Protein AF-A0A7Y4TCR0-F1 (afdb_monomer_lite)

Radius of gyration: 22.83 Å; chains: 1; bounding box: 67×38×30 Å

Structure (mmCIF, N/CA/C/O backbone):
data_AF-A0A7Y4TCR0-F1
#
_entry.id   AF-A0A7Y4TCR0-F1
#
loop_
_atom_site.group_PDB
_atom_site.id
_atom_site.type_symbol
_atom_site.label_atom_id
_atom_site.label_alt_id
_atom_site.label_comp_id
_atom_site.label_asym_id
_atom_site.label_entity_id
_atom_site.label_seq_id
_atom_site.pdbx_PDB_ins_code
_atom_site.Cartn_x
_atom_site.Cartn_y
_atom_site.Cartn_z
_atom_site.occupancy
_atom_site.B_iso_or_equiv
_atom_site.auth_seq_id
_atom_site.auth_comp_id
_atom_site.auth_asym_id
_atom_site.auth_atom_id
_atom_site.pdbx_PDB_model_num
ATOM 1 N N . MET A 1 1 ? 22.714 2.518 -13.873 1.00 42.78 1 MET A N 1
ATOM 2 C CA . MET A 1 1 ? 21.394 1.854 -13.863 1.00 42.78 1 MET A CA 1
ATOM 3 C C . MET A 1 1 ? 20.408 2.840 -13.256 1.00 42.78 1 MET A C 1
ATOM 5 O O . MET A 1 1 ? 20.646 3.273 -12.136 1.00 42.78 1 MET A O 1
ATOM 9 N N . ALA A 1 2 ? 19.428 3.323 -14.024 1.00 48.47 2 ALA A N 1
ATOM 10 C CA . ALA A 1 2 ? 18.463 4.309 -13.535 1.00 48.47 2 ALA A CA 1
ATOM 11 C C . ALA A 1 2 ? 17.568 3.670 -12.460 1.00 48.47 2 ALA A C 1
ATOM 13 O O . ALA A 1 2 ? 17.154 2.524 -12.621 1.00 48.47 2 ALA A O 1
ATOM 14 N N . ALA A 1 3 ? 17.301 4.396 -11.373 1.00 54.19 3 ALA A N 1
ATOM 15 C CA . ALA A 1 3 ? 16.292 4.012 -10.388 1.00 54.19 3 ALA A CA 1
ATOM 16 C C . ALA A 1 3 ? 14.966 3.720 -11.115 1.00 54.19 3 ALA A C 1
ATOM 18 O O . ALA A 1 3 ? 14.590 4.547 -11.954 1.00 54.19 3 ALA A O 1
ATOM 19 N N . PRO A 1 4 ? 14.252 2.606 -10.855 1.00 59.25 4 PRO A N 1
ATOM 20 C CA . PRO A 1 4 ? 12.901 2.443 -11.374 1.00 59.25 4 PRO A CA 1
ATOM 21 C C . PRO A 1 4 ? 12.054 3.633 -10.915 1.00 59.25 4 PRO A C 1
ATOM 23 O O . PRO A 1 4 ? 11.763 3.808 -9.732 1.00 59.25 4 PRO A O 1
ATOM 26 N N . ALA A 1 5 ? 11.726 4.505 -11.867 1.00 69.06 5 ALA A N 1
ATOM 27 C CA . ALA A 1 5 ? 10.900 5.667 -11.612 1.00 69.06 5 ALA A CA 1
ATOM 28 C C . ALA A 1 5 ? 9.509 5.184 -11.202 1.00 69.06 5 ALA A C 1
ATOM 30 O O . ALA A 1 5 ? 8.934 4.307 -11.849 1.00 69.06 5 ALA A O 1
ATOM 31 N N . MET A 1 6 ? 8.973 5.749 -10.123 1.00 78.62 6 MET A N 1
ATOM 32 C CA . MET A 1 6 ? 7.617 5.444 -9.687 1.00 78.62 6 MET A CA 1
ATOM 33 C C . MET A 1 6 ? 6.646 5.796 -10.821 1.00 78.62 6 MET A C 1
ATOM 35 O O . MET A 1 6 ? 6.584 6.949 -11.252 1.00 78.62 6 MET A O 1
ATOM 39 N N . THR A 1 7 ? 5.922 4.805 -11.341 1.00 87.25 7 THR A N 1
ATOM 40 C CA . THR A 1 7 ? 4.971 5.013 -12.433 1.00 87.25 7 THR A CA 1
ATOM 41 C C . THR A 1 7 ? 3.588 5.312 -11.869 1.00 87.25 7 THR A C 1
ATOM 43 O O . THR A 1 7 ? 3.239 4.943 -10.748 1.00 87.25 7 THR A O 1
ATOM 46 N N . LYS A 1 8 ? 2.745 5.970 -12.666 1.00 87.81 8 LYS A N 1
ATOM 47 C CA . LYS A 1 8 ? 1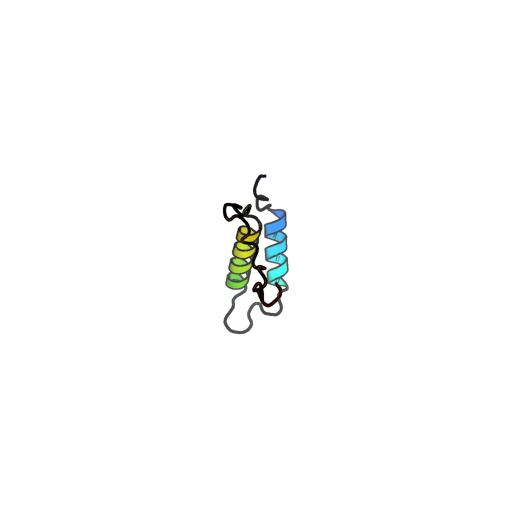.347 6.223 -12.283 1.00 87.81 8 LYS A CA 1
ATOM 48 C C . LYS A 1 8 ? 0.584 4.923 -11.992 1.00 87.81 8 LYS A C 1
ATOM 50 O O . LYS A 1 8 ? -0.318 4.908 -11.160 1.00 87.81 8 LYS A O 1
ATOM 55 N N . GLU A 1 9 ? 0.947 3.846 -12.678 1.00 89.69 9 GLU A N 1
ATOM 56 C CA . GLU A 1 9 ? 0.365 2.519 -12.489 1.00 89.69 9 GLU A CA 1
ATOM 57 C C . GLU A 1 9 ? 0.791 1.901 -11.156 1.00 89.69 9 GLU A C 1
ATOM 59 O O . GLU A 1 9 ? -0.065 1.386 -10.439 1.00 89.69 9 GLU A O 1
ATOM 64 N N . SER A 1 10 ? 2.065 2.032 -10.763 1.00 87.31 10 SER A N 1
ATOM 65 C CA . SER A 1 10 ? 2.516 1.530 -9.461 1.00 87.31 10 SER A CA 1
ATOM 66 C C . SER A 1 10 ? 1.872 2.291 -8.302 1.00 87.31 10 SER A C 1
ATOM 68 O O . SER A 1 10 ? 1.481 1.678 -7.314 1.00 87.31 10 SER A O 1
ATOM 70 N N . VAL A 1 11 ? 1.650 3.603 -8.444 1.00 89.25 11 VAL A N 1
ATOM 71 C CA . VAL A 1 11 ? 0.898 4.396 -7.453 1.00 89.25 11 VAL A CA 1
ATOM 72 C C . VAL A 1 11 ? -0.542 3.893 -7.306 1.00 89.25 11 VAL A C 1
ATOM 74 O O . VAL A 1 11 ? -1.013 3.741 -6.183 1.00 89.25 11 VAL A O 1
ATOM 77 N N . ARG A 1 12 ? -1.239 3.609 -8.416 1.00 93.00 12 ARG A N 1
ATOM 78 C CA . ARG A 1 12 ? -2.609 3.064 -8.370 1.00 93.00 12 ARG A CA 1
ATOM 79 C C . ARG A 1 12 ? -2.653 1.719 -7.651 1.00 93.00 12 ARG A C 1
ATOM 81 O O . ARG A 1 12 ? -3.438 1.571 -6.725 1.00 93.00 12 ARG A O 1
ATOM 88 N N . ALA A 1 13 ? -1.737 0.811 -7.986 1.00 90.62 13 ALA A N 1
ATOM 89 C CA . ALA A 1 13 ? -1.645 -0.491 -7.328 1.00 90.62 13 ALA A CA 1
ATOM 90 C C . ALA A 1 13 ? -1.398 -0.376 -5.811 1.00 90.62 13 ALA A C 1
ATOM 92 O O . ALA A 1 13 ? -1.946 -1.155 -5.030 1.00 90.62 13 ALA A O 1
ATOM 93 N N . LEU A 1 14 ? -0.602 0.609 -5.372 1.00 91.31 14 LEU A N 1
ATOM 94 C CA . LEU A 1 14 ? -0.400 0.877 -3.946 1.00 91.31 14 LEU A CA 1
ATOM 95 C C . LEU A 1 14 ? -1.687 1.343 -3.261 1.00 91.31 14 LEU A C 1
ATOM 97 O O . LEU A 1 14 ? -1.967 0.881 -2.158 1.00 91.31 14 LEU A O 1
ATOM 101 N N . ILE A 1 15 ? -2.463 2.221 -3.902 1.00 92.69 15 ILE A N 1
ATOM 102 C CA . ILE A 1 15 ? -3.741 2.716 -3.373 1.00 92.69 15 ILE A CA 1
ATOM 103 C C . ILE A 1 15 ? -4.751 1.569 -3.266 1.00 92.69 15 ILE A C 1
ATOM 105 O O . ILE A 1 15 ? -5.255 1.323 -2.171 1.00 92.69 15 ILE A O 1
ATOM 109 N N . ASP A 1 16 ? -4.959 0.810 -4.345 1.00 93.25 16 ASP A N 1
ATOM 110 C CA . ASP A 1 16 ? -5.878 -0.338 -4.362 1.00 93.25 16 ASP A CA 1
ATOM 111 C C . ASP A 1 16 ? -5.507 -1.365 -3.282 1.00 93.25 16 ASP A C 1
ATOM 113 O O . ASP A 1 16 ? -6.360 -1.905 -2.572 1.00 93.25 16 ASP A O 1
ATOM 117 N N . GLY A 1 17 ? -4.207 -1.607 -3.104 1.00 89.81 17 GLY A N 1
ATOM 118 C CA . GLY A 1 17 ? -3.706 -2.520 -2.088 1.00 89.81 17 GLY A CA 1
ATOM 119 C C . GLY A 1 17 ? -3.886 -2.023 -0.651 1.00 89.81 17 GLY A C 1
ATOM 120 O O . GLY A 1 17 ? -3.822 -2.850 0.254 1.00 89.81 17 GLY A O 1
ATOM 121 N N . VAL A 1 18 ? -4.034 -0.714 -0.422 1.00 91.56 18 VAL A N 1
ATOM 122 C CA . VAL A 1 18 ? -4.324 -0.129 0.902 1.00 91.56 18 VAL A CA 1
ATOM 123 C C . VAL A 1 18 ? -5.825 -0.100 1.163 1.00 91.56 18 VAL A C 1
ATOM 125 O O . VAL A 1 18 ? -6.255 -0.290 2.298 1.00 91.56 18 VAL A O 1
ATOM 128 N N . GLU A 1 19 ? -6.643 0.103 0.131 1.00 89.38 19 GLU A N 1
ATOM 129 C CA . GLU A 1 19 ? -8.099 0.059 0.274 1.00 89.38 19 GLU A CA 1
ATOM 130 C C . GLU A 1 19 ? -8.607 -1.320 0.692 1.00 89.38 19 GLU A C 1
ATOM 132 O O . GLU A 1 19 ? -9.540 -1.398 1.492 1.00 89.38 19 GLU A O 1
ATOM 137 N N . ASN A 1 20 ? -7.950 -2.376 0.206 1.00 88.25 20 ASN A N 1
ATOM 138 C CA . ASN A 1 20 ? -8.235 -3.770 0.544 1.00 88.25 20 ASN A CA 1
ATOM 139 C C . ASN A 1 20 ? -7.408 -4.300 1.730 1.00 88.25 20 ASN A C 1
ATOM 141 O O . ASN A 1 20 ? -7.435 -5.499 2.006 1.00 88.25 20 ASN A O 1
ATOM 145 N N . ASP A 1 21 ? -6.639 -3.445 2.412 1.00 84.00 21 ASP A N 1
ATOM 146 C CA . ASP A 1 21 ? -5.803 -3.877 3.528 1.00 84.00 21 ASP A CA 1
ATOM 147 C C . ASP A 1 21 ? -6.675 -4.107 4.782 1.00 84.00 21 ASP A C 1
ATOM 149 O O . ASP A 1 21 ? -7.338 -3.176 5.249 1.00 84.00 21 ASP A O 1
ATOM 153 N N . PRO A 1 22 ? -6.702 -5.332 5.344 1.00 82.56 22 PRO A N 1
ATOM 154 C CA . PRO A 1 22 ? -7.555 -5.659 6.484 1.00 82.56 22 PRO A CA 1
ATOM 155 C C . PRO A 1 22 ? -7.137 -4.933 7.767 1.00 82.56 22 PRO A C 1
ATOM 157 O O . PRO A 1 22 ? -7.931 -4.862 8.699 1.00 82.56 22 PRO A O 1
ATOM 160 N N . LEU A 1 23 ? -5.912 -4.401 7.832 1.00 79.38 23 LEU A N 1
ATOM 161 C CA . LEU A 1 23 ? -5.403 -3.624 8.961 1.00 79.38 23 LEU A CA 1
ATOM 162 C C . LEU A 1 23 ? -5.747 -2.134 8.832 1.00 79.38 23 LEU A C 1
ATOM 164 O O . LEU A 1 23 ? -5.605 -1.379 9.795 1.00 79.38 23 LEU A O 1
ATOM 168 N N . ALA A 1 24 ? -6.219 -1.689 7.666 1.00 80.62 24 ALA A N 1
ATOM 169 C CA . ALA A 1 24 ? -6.517 -0.287 7.428 1.00 80.62 24 ALA A CA 1
ATOM 170 C C . ALA A 1 24 ? -7.766 0.166 8.192 1.00 80.62 24 ALA A C 1
ATOM 172 O O . ALA A 1 24 ? -8.884 -0.263 7.912 1.00 80.62 24 ALA A O 1
ATOM 173 N N . GLY A 1 25 ? -7.581 1.096 9.133 1.00 73.06 25 GLY A N 1
ATOM 174 C CA . GLY A 1 25 ? -8.660 1.568 10.004 1.00 73.06 25 GLY A CA 1
ATOM 175 C C . GLY A 1 25 ? -8.870 0.712 11.256 1.00 73.06 25 GLY A C 1
ATOM 176 O O . GLY A 1 25 ? -9.796 0.990 12.015 1.00 73.06 25 GLY A O 1
ATOM 177 N N . LEU A 1 26 ? -8.011 -0.285 11.503 1.00 75.12 26 LEU A N 1
ATOM 178 C CA . LEU A 1 26 ? -7.937 -0.984 12.784 1.00 75.12 26 LEU A CA 1
ATOM 179 C C . LEU A 1 26 ? -6.811 -0.401 13.648 1.00 75.12 26 LEU A C 1
ATOM 181 O O . LEU A 1 26 ? -5.665 -0.263 13.222 1.00 75.12 26 LEU A O 1
ATOM 185 N N . GLY A 1 27 ? -7.141 -0.089 14.901 1.00 76.12 27 GLY A N 1
ATOM 186 C CA . GLY A 1 27 ? -6.177 0.407 15.881 1.00 76.12 27 GLY A CA 1
ATOM 187 C C . GLY A 1 27 ? -5.723 1.842 15.601 1.00 76.12 27 GLY A C 1
ATOM 188 O O . GLY A 1 27 ? -6.541 2.752 15.508 1.00 76.12 27 GLY A O 1
ATOM 189 N N . CYS A 1 28 ? -4.409 2.050 15.536 1.00 80.62 28 CYS A N 1
ATOM 190 C CA . CYS A 1 28 ? -3.777 3.369 15.451 1.00 80.62 28 CYS A CA 1
ATOM 191 C C . CYS A 1 28 ? -3.358 3.788 14.034 1.00 80.62 28 CYS A C 1
ATOM 193 O O . CYS A 1 28 ? -2.896 4.914 13.865 1.00 80.62 28 CYS A O 1
ATOM 195 N N . PHE A 1 29 ? -3.517 2.924 13.028 1.00 81.56 29 PHE A N 1
ATOM 196 C CA . PHE A 1 29 ? -3.077 3.219 11.665 1.00 81.56 29 PHE A CA 1
ATOM 197 C C . PHE A 1 29 ? -4.256 3.560 10.765 1.00 81.56 29 PHE A C 1
ATOM 199 O O . PHE A 1 29 ? -5.155 2.747 10.522 1.00 81.56 29 PHE A O 1
ATOM 206 N N . THR A 1 30 ? -4.245 4.775 10.224 1.00 88.31 30 THR A N 1
ATOM 207 C CA . THR A 1 30 ? -5.205 5.148 9.189 1.00 88.31 30 THR A CA 1
ATOM 208 C C . THR A 1 30 ? -4.750 4.608 7.834 1.00 88.31 30 THR A C 1
ATOM 210 O O . THR A 1 30 ? -3.564 4.373 7.596 1.00 88.31 30 THR A O 1
ATOM 213 N N . LYS A 1 31 ? -5.687 4.478 6.888 1.00 89.69 31 LYS A N 1
ATOM 214 C CA . LYS A 1 31 ? -5.372 4.173 5.478 1.00 89.69 31 LYS A CA 1
ATOM 215 C C . LYS A 1 31 ? -4.292 5.104 4.915 1.00 89.69 31 LYS A C 1
ATOM 217 O O . LYS A 1 31 ? -3.452 4.685 4.127 1.00 89.69 31 LYS A O 1
ATOM 222 N N . LYS A 1 32 ? -4.297 6.368 5.344 1.00 89.94 32 LYS A N 1
ATOM 223 C CA . LYS A 1 32 ? -3.311 7.359 4.919 1.00 89.94 32 LYS A CA 1
ATOM 224 C C . LYS A 1 32 ? -1.910 7.019 5.431 1.00 89.94 32 LYS A C 1
ATOM 226 O O . LYS A 1 32 ? -0.968 7.111 4.652 1.00 89.94 32 LYS A O 1
ATOM 231 N N . ASP A 1 33 ? -1.781 6.596 6.686 1.00 89.94 33 ASP A N 1
ATOM 232 C CA . ASP A 1 33 ? -0.488 6.223 7.274 1.00 89.94 33 ASP A CA 1
ATOM 233 C C . ASP A 1 33 ? 0.107 5.001 6.567 1.00 89.94 33 ASP A C 1
ATOM 235 O O . ASP A 1 33 ? 1.253 5.032 6.123 1.00 89.94 33 ASP A O 1
ATOM 239 N N . ILE A 1 34 ? -0.715 3.972 6.339 1.00 90.31 34 ILE A N 1
ATOM 240 C CA . ILE A 1 34 ? -0.299 2.749 5.633 1.00 90.31 34 ILE A CA 1
ATOM 241 C C . ILE A 1 34 ? 0.140 3.068 4.195 1.00 90.31 34 ILE A C 1
ATOM 243 O O . ILE A 1 34 ? 1.138 2.532 3.705 1.00 90.31 34 ILE A O 1
ATOM 247 N N . LEU A 1 35 ? -0.575 3.964 3.509 1.00 91.75 35 LEU A N 1
ATOM 248 C CA . LEU A 1 35 ? -0.204 4.402 2.165 1.00 91.75 35 LEU A CA 1
ATOM 249 C C . LEU A 1 35 ? 1.145 5.129 2.153 1.00 91.75 35 LEU A C 1
ATOM 251 O O . LEU A 1 35 ? 1.973 4.851 1.284 1.00 91.75 35 LEU A O 1
ATOM 255 N N . ILE A 1 36 ? 1.383 6.030 3.112 1.00 91.31 36 ILE A N 1
ATOM 256 C CA . ILE A 1 36 ? 2.659 6.746 3.239 1.00 91.31 36 ILE A CA 1
ATOM 257 C C . ILE A 1 36 ? 3.802 5.745 3.433 1.00 91.31 36 ILE A C 1
ATOM 259 O O . ILE A 1 36 ? 4.793 5.812 2.702 1.00 91.31 36 ILE A O 1
ATOM 263 N N . ASP A 1 37 ? 3.647 4.776 4.335 1.00 89.38 37 ASP A N 1
ATOM 264 C CA . ASP A 1 37 ? 4.675 3.762 4.586 1.00 89.38 37 ASP A CA 1
ATOM 265 C C . ASP A 1 37 ? 4.984 2.920 3.347 1.00 89.38 37 ASP A C 1
ATOM 267 O O . ASP A 1 37 ? 6.155 2.704 3.016 1.00 89.38 37 ASP A O 1
ATOM 271 N N . ARG A 1 38 ? 3.957 2.496 2.603 1.00 89.50 38 ARG A N 1
ATOM 272 C CA . ARG A 1 38 ? 4.153 1.725 1.368 1.00 89.50 38 ARG A CA 1
ATOM 273 C C . ARG A 1 38 ? 4.847 2.535 0.273 1.00 89.50 38 ARG A C 1
ATOM 275 O O . ARG A 1 38 ? 5.715 1.996 -0.414 1.00 89.50 38 ARG A O 1
ATOM 282 N N . ILE A 1 39 ? 4.526 3.822 0.123 1.00 90.38 39 ILE A N 1
ATOM 283 C CA . ILE A 1 39 ? 5.212 4.712 -0.829 1.00 90.38 39 ILE A CA 1
ATOM 284 C C . ILE A 1 39 ? 6.684 4.879 -0.433 1.00 90.38 39 ILE A C 1
ATOM 286 O O . ILE A 1 39 ? 7.570 4.746 -1.279 1.00 90.38 39 ILE A O 1
ATOM 290 N N . LEU A 1 40 ? 6.966 5.111 0.853 1.00 88.94 40 LEU A N 1
ATOM 291 C CA . LEU A 1 40 ? 8.333 5.240 1.362 1.00 88.94 40 LEU A CA 1
ATOM 292 C C . LEU A 1 40 ? 9.131 3.939 1.216 1.00 88.94 40 LEU A C 1
ATOM 294 O O . LEU A 1 40 ? 10.331 3.979 0.939 1.00 88.94 40 LEU A O 1
ATOM 298 N N . ALA A 1 41 ? 8.494 2.784 1.405 1.00 87.31 41 ALA A N 1
ATOM 299 C CA . ALA A 1 41 ? 9.110 1.482 1.173 1.00 87.31 41 ALA A CA 1
ATOM 300 C C . ALA A 1 41 ? 9.438 1.284 -0.315 1.00 87.31 41 ALA A C 1
ATOM 302 O O . ALA A 1 41 ? 10.575 0.957 -0.655 1.00 87.31 41 ALA A O 1
ATOM 303 N N . HIS A 1 42 ? 8.484 1.569 -1.207 1.00 85.00 42 HIS A N 1
ATOM 304 C CA . HIS A 1 42 ? 8.691 1.482 -2.653 1.00 85.00 42 HIS A CA 1
ATOM 305 C C . HIS A 1 42 ? 9.831 2.400 -3.113 1.00 85.00 42 HIS A C 1
ATOM 307 O O . HIS A 1 42 ? 10.680 1.985 -3.903 1.00 85.00 42 HIS A O 1
ATOM 313 N N . ALA A 1 43 ? 9.895 3.630 -2.596 1.00 81.81 43 ALA A N 1
ATOM 314 C CA . ALA A 1 43 ? 10.963 4.577 -2.905 1.00 81.81 43 ALA A CA 1
ATOM 315 C C . ALA A 1 43 ? 12.342 4.078 -2.441 1.00 81.81 43 ALA A C 1
ATOM 317 O O . ALA A 1 43 ? 13.307 4.192 -3.193 1.00 81.81 43 ALA A O 1
ATOM 318 N N . ARG A 1 44 ? 12.433 3.479 -1.243 1.00 79.56 44 ARG A N 1
ATOM 319 C CA . ARG A 1 44 ? 13.680 2.902 -0.709 1.00 79.56 44 ARG A CA 1
ATOM 320 C C . ARG A 1 44 ? 14.191 1.733 -1.547 1.00 79.56 44 ARG A C 1
ATOM 322 O O . ARG A 1 44 ? 15.373 1.696 -1.863 1.00 79.56 44 ARG A O 1
ATOM 329 N N . VAL A 1 45 ? 13.311 0.811 -1.936 1.00 77.50 45 VAL A N 1
ATOM 330 C CA . VAL A 1 45 ? 13.676 -0.349 -2.774 1.00 77.50 45 VAL A CA 1
ATOM 331 C C . VAL A 1 45 ? 14.041 0.079 -4.197 1.00 77.50 45 VAL A C 1
ATOM 333 O O . VAL A 1 45 ? 14.906 -0.517 -4.830 1.00 77.50 45 VAL A O 1
ATOM 336 N N . SER A 1 46 ? 13.400 1.138 -4.693 1.00 65.31 46 SER A N 1
ATOM 337 C CA . SER A 1 46 ? 13.655 1.685 -6.028 1.00 65.31 46 SER A CA 1
ATOM 338 C C . SER A 1 46 ? 14.935 2.516 -6.106 1.00 65.31 46 SER A C 1
ATOM 340 O O . SER A 1 46 ? 15.366 2.869 -7.202 1.00 65.31 46 SER A O 1
ATOM 342 N N . GLN A 1 47 ? 15.564 2.855 -4.979 1.00 61.28 47 GLN A N 1
ATOM 343 C CA . GLN A 1 47 ? 16.861 3.512 -5.025 1.00 61.28 47 GLN A CA 1
ATOM 344 C C . GLN A 1 47 ? 17.920 2.486 -5.441 1.00 61.28 47 GLN A C 1
ATOM 346 O O . GLN A 1 47 ? 18.027 1.432 -4.810 1.00 61.28 47 GLN A O 1
ATOM 351 N N . PRO A 1 48 ? 18.733 2.763 -6.477 1.00 55.44 48 PRO A N 1
ATOM 352 C CA . PRO A 1 48 ? 19.926 1.977 -6.711 1.00 55.44 48 PRO A CA 1
ATOM 353 C C . PRO A 1 48 ? 20.770 2.121 -5.450 1.00 55.44 48 PRO A C 1
ATOM 355 O O . PRO A 1 48 ? 21.206 3.222 -5.116 1.00 55.44 48 PRO A O 1
ATOM 358 N N . VAL A 1 49 ? 20.948 1.018 -4.722 1.00 58.16 49 VAL A N 1
ATOM 359 C CA . VAL A 1 49 ? 21.907 0.957 -3.623 1.00 58.16 49 VAL A CA 1
ATOM 360 C C . VAL A 1 49 ? 23.219 1.466 -4.199 1.00 58.16 49 VAL A C 1
ATOM 362 O O . VAL A 1 49 ? 23.782 0.843 -5.102 1.00 58.16 49 VAL A O 1
ATOM 365 N N . ALA A 1 50 ? 23.689 2.619 -3.725 1.00 52.84 50 ALA A N 1
ATOM 366 C CA . ALA A 1 50 ? 25.064 3.015 -3.941 1.00 52.84 50 ALA A CA 1
ATOM 367 C C . ALA A 1 50 ? 25.908 1.942 -3.245 1.00 52.84 50 ALA A C 1
ATOM 369 O O . ALA A 1 50 ? 26.099 1.971 -2.032 1.00 52.84 50 ALA A O 1
ATOM 370 N N . GLN A 1 51 ? 26.319 0.920 -3.995 1.00 52.88 51 GLN A N 1
ATOM 371 C CA . GLN A 1 51 ? 27.258 -0.098 -3.548 1.00 52.88 51 GLN A CA 1
ATOM 372 C C . GLN A 1 51 ? 28.632 0.567 -3.411 1.00 52.88 51 GLN A C 1
ATOM 374 O O . GLN A 1 51 ? 29.515 0.382 -4.238 1.00 52.88 51 GLN A O 1
ATOM 379 N N . THR A 1 52 ? 28.804 1.401 -2.390 1.00 52.75 52 THR A N 1
ATOM 380 C CA . THR A 1 52 ? 30.105 1.952 -1.982 1.00 52.75 52 THR A CA 1
ATOM 381 C C . THR A 1 52 ? 30.687 1.231 -0.774 1.00 52.75 52 THR A C 1
ATOM 383 O O . THR A 1 52 ? 31.770 1.583 -0.319 1.00 52.75 52 THR A O 1
ATOM 386 N N . ALA A 1 53 ? 30.028 0.186 -0.273 1.00 57.72 53 ALA A N 1
ATOM 387 C CA . ALA A 1 53 ? 30.626 -0.711 0.700 1.00 57.72 53 ALA A CA 1
ATOM 388 C C . ALA A 1 53 ? 31.074 -1.989 -0.011 1.00 57.72 53 ALA A C 1
ATOM 390 O O . ALA A 1 53 ? 30.247 -2.803 -0.425 1.00 57.72 53 ALA A O 1
ATOM 391 N N . THR A 1 54 ? 32.390 -2.159 -0.148 1.00 57.69 54 THR A N 1
ATOM 392 C CA . THR A 1 54 ? 33.000 -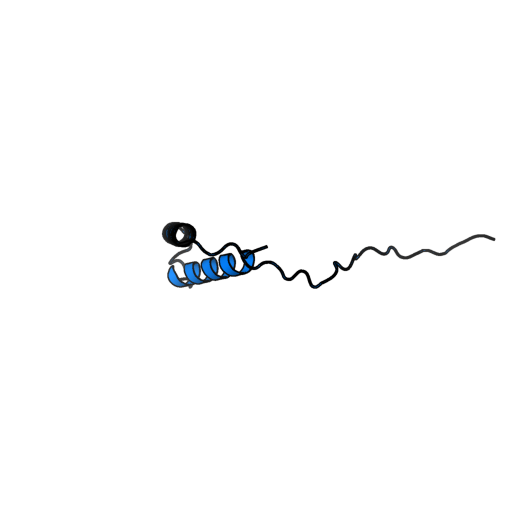3.466 -0.396 1.00 57.69 54 THR A CA 1
ATOM 393 C C . THR A 1 54 ? 32.380 -4.475 0.575 1.00 57.69 54 THR A C 1
ATOM 395 O O . THR A 1 54 ? 32.373 -4.215 1.784 1.00 57.69 54 THR A O 1
ATOM 398 N N . PRO A 1 55 ? 31.822 -5.600 0.095 1.00 59.91 55 PRO A N 1
ATOM 399 C CA . PRO A 1 55 ? 31.283 -6.616 0.983 1.00 59.91 55 PRO A CA 1
ATOM 400 C C . PRO A 1 55 ? 32.421 -7.096 1.886 1.00 59.91 55 PRO A C 1
ATOM 402 O O . PRO A 1 55 ? 33.395 -7.679 1.413 1.00 59.91 55 PRO A O 1
ATOM 405 N N . ARG A 1 56 ? 32.347 -6.801 3.190 1.00 62.03 56 ARG A N 1
ATOM 406 C CA . ARG A 1 56 ? 33.269 -7.400 4.157 1.00 62.03 56 ARG A CA 1
ATOM 407 C C . ARG A 1 56 ? 32.908 -8.873 4.256 1.00 62.03 56 ARG A C 1
ATOM 409 O O . ARG A 1 56 ? 31.905 -9.222 4.871 1.00 62.03 56 ARG A O 1
ATOM 416 N N . THR A 1 57 ? 33.723 -9.718 3.641 1.00 61.41 57 THR A N 1
ATOM 417 C CA . THR A 1 57 ? 33.714 -11.162 3.863 1.00 61.41 57 THR A CA 1
ATOM 418 C C . THR A 1 57 ? 33.967 -11.419 5.348 1.00 61.41 57 THR A C 1
ATOM 420 O O . THR A 1 57 ? 35.080 -11.231 5.832 1.00 61.41 57 THR A O 1
ATOM 423 N N . VAL A 1 58 ? 32.928 -11.796 6.093 1.00 65.38 58 VAL A N 1
ATOM 424 C CA . VAL A 1 58 ? 33.045 -12.258 7.482 1.00 65.38 58 VAL A CA 1
ATOM 425 C C . VAL A 1 58 ? 33.112 -13.776 7.438 1.00 65.38 58 VAL A C 1
ATOM 427 O O . VAL A 1 58 ? 32.085 -14.425 7.551 1.00 65.38 58 VAL A O 1
ATOM 430 N N . LEU A 1 59 ? 34.299 -14.325 7.187 1.00 63.28 59 LEU A N 1
ATOM 431 C CA . LEU A 1 59 ? 34.653 -15.726 7.442 1.00 63.28 59 LEU A CA 1
ATOM 432 C C . LEU A 1 59 ? 36.178 -15.842 7.331 1.00 63.28 59 LEU A C 1
ATOM 434 O O . LEU A 1 59 ? 36.721 -16.156 6.277 1.00 63.28 59 LEU A O 1
ATOM 438 N N .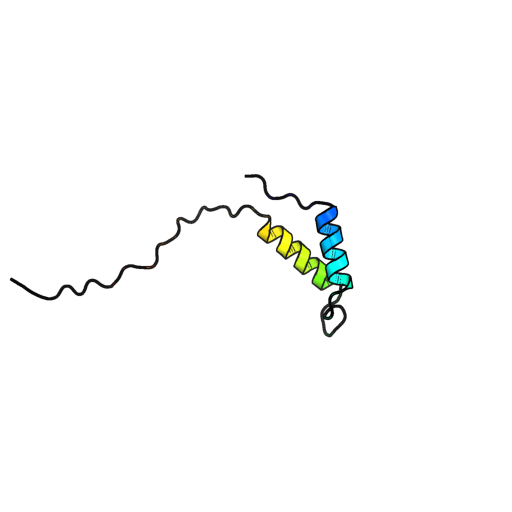 SER A 1 60 ? 36.860 -15.545 8.433 1.00 57.78 60 SER A N 1
ATOM 439 C CA . SER A 1 60 ? 38.218 -16.031 8.668 1.00 57.78 60 SER A CA 1
ATOM 440 C C . SER A 1 60 ? 38.132 -16.955 9.874 1.00 57.78 60 SER A C 1
ATOM 442 O O . SER A 1 60 ? 37.862 -16.500 10.985 1.00 57.78 60 SER A O 1
ATOM 444 N N . GLU A 1 61 ? 38.279 -18.254 9.639 1.00 67.31 61 GLU A N 1
ATOM 445 C CA . GLU A 1 61 ? 38.406 -19.259 10.694 1.00 67.31 61 GLU A CA 1
ATOM 446 C C . GLU A 1 61 ? 39.657 -18.965 11.550 1.00 67.31 61 GLU A C 1
ATOM 448 O O . GLU A 1 61 ? 40.654 -18.454 11.025 1.00 67.31 61 GLU A O 1
ATOM 453 N N . PRO A 1 6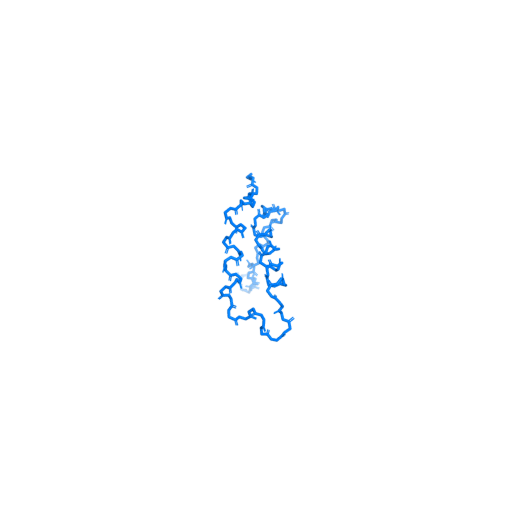2 ? 39.649 -19.252 12.864 1.00 56.78 62 PRO A N 1
ATOM 454 C CA . PRO A 1 62 ? 40.847 -19.125 13.681 1.00 56.78 62 PRO A CA 1
ATOM 455 C C . PRO A 1 62 ? 41.840 -20.226 13.289 1.00 56.78 62 PRO A C 1
ATOM 457 O O . PRO A 1 62 ? 41.567 -21.411 13.468 1.00 56.78 62 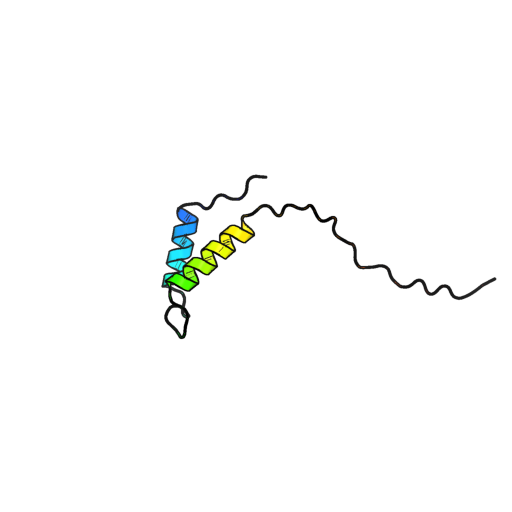PRO A O 1
ATOM 460 N N . VAL A 1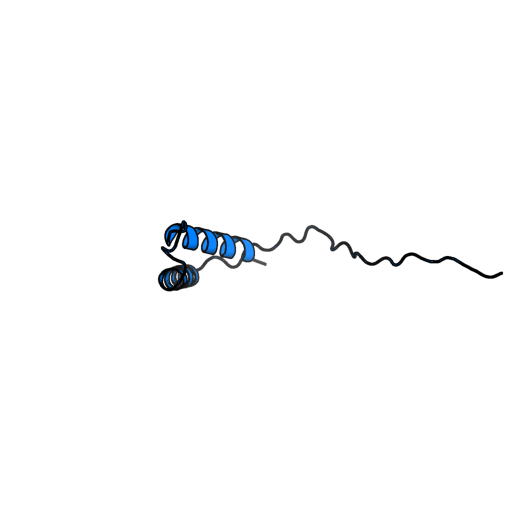 63 ? 43.006 -19.839 12.765 1.00 58.72 63 VAL A N 1
ATOM 461 C CA . VAL A 1 63 ? 44.114 -20.771 12.534 1.00 58.72 63 VAL A CA 1
ATOM 462 C C . VAL A 1 63 ? 44.582 -21.332 13.882 1.00 58.72 63 VAL A C 1
ATOM 464 O O . VAL A 1 63 ? 45.244 -20.662 14.673 1.00 58.72 63 VAL A O 1
ATOM 467 N N . ALA A 1 64 ? 44.200 -22.574 14.172 1.00 57.69 64 ALA A N 1
ATOM 468 C CA . ALA A 1 64 ? 44.805 -23.369 15.227 1.00 57.69 64 ALA A CA 1
ATOM 469 C C . ALA A 1 64 ? 46.208 -23.766 14.753 1.00 57.69 64 ALA A C 1
ATOM 471 O O . ALA A 1 64 ? 46.377 -24.784 14.088 1.00 57.69 64 ALA A O 1
ATOM 472 N N . ASN A 1 65 ? 47.212 -22.933 15.031 1.00 48.12 65 ASN A N 1
ATOM 473 C CA . ASN A 1 65 ? 48.595 -23.288 14.734 1.00 48.12 65 ASN A CA 1
ATOM 474 C C . ASN A 1 65 ? 49.148 -24.125 15.893 1.00 48.12 65 ASN A C 1
ATOM 476 O O . ASN A 1 65 ? 49.702 -23.601 16.860 1.00 48.12 65 ASN A O 1
ATOM 480 N N . GLY A 1 66 ? 48.900 -25.429 15.814 1.00 52.75 66 GLY A N 1
ATOM 481 C CA . GLY A 1 66 ? 49.482 -26.439 16.675 1.00 52.75 66 GLY A CA 1
ATOM 482 C C . GLY A 1 66 ? 50.146 -27.519 15.831 1.00 52.75 66 GLY A C 1
ATOM 483 O O . GLY A 1 66 ? 49.482 -28.139 15.009 1.00 52.75 66 GLY A O 1
ATOM 484 N N . ALA A 1 67 ? 51.415 -27.761 16.163 1.00 44.41 67 ALA A N 1
ATOM 485 C CA . ALA A 1 67 ? 52.179 -28.991 15.974 1.00 44.41 67 ALA A CA 1
ATOM 486 C C . ALA A 1 67 ? 53.073 -29.138 14.713 1.00 44.41 67 ALA A C 1
ATOM 488 O O . ALA A 1 67 ? 52.643 -28.996 13.574 1.00 44.41 67 ALA A O 1
ATOM 489 N N . GLU A 1 68 ? 54.313 -29.550 15.025 1.00 47.44 68 GLU A N 1
ATOM 490 C CA . GLU A 1 68 ? 55.231 -30.417 14.258 1.00 47.44 68 GLU A CA 1
ATOM 491 C C . GLU A 1 68 ? 56.291 -29.753 13.353 1.00 47.44 68 GLU A C 1
ATOM 493 O O . GLU A 1 68 ? 56.091 -29.568 12.155 1.00 47.44 68 GLU A O 1
ATOM 498 N N . ASN A 1 69 ? 57.468 -29.442 13.921 1.00 41.12 69 ASN A N 1
ATOM 499 C CA . ASN A 1 69 ? 58.702 -30.260 13.831 1.00 41.12 69 ASN A CA 1
ATOM 500 C C . ASN A 1 69 ? 59.869 -29.548 14.541 1.00 41.12 69 ASN A C 1
ATOM 502 O O . ASN A 1 69 ? 60.263 -28.454 14.075 1.00 41.12 69 ASN A O 1
#

Foldseek 3Di:
DAQPPCDPVNLVVLLVCLVPDPCAPPDPHHSVNSSVVVVVVSVVVSDDPPPPDDPPPPDDDDPPPDDDD

Sequence (69 aa):
MAAPAMTKESVRALIDGVENDPLAGLGCFTKKDILIDRILAHARVSQPVAQTATPRTVLSEPVANGAEN

pLDDT: mean 73.7, std 16.06, range [41.12, 93.25]

Secondary structure (DSSP, 8-state):
----PPPHHHHHHHHHHHHT-TTTTSTT--HHHHHHHHHHHHHHHHS-----S----------------